Protein AF-A0A9N9CFJ4-F1 (afdb_monomer)

Mean predicted aligned error: 13.58 Å

Nearest PDB structures (foldseek):
  9bht-assembly1_C  TM=6.621E-01  e=2.357E-02  Ciona intestinalis
  6mqk-assembly6_C-2  TM=6.817E-01  e=2.895E-02  Homo sapiens
  8sgd-assembly2_C  TM=6.542E-01  e=4.079E-02  Saccharomyces cerevisiae
  8fwp-assembly1_A  TM=6.614E-01  e=4.679E-02  Saccharomyces cerevisiae S288C
  4yqf-assembly1_B  TM=6.855E-01  e=6.155E-02  Homo sapiens

InterPro domains:
  IPR027417 P-loop containing nucleoside triphosphate hydrolase [G3DSA:3.40.50.300] (1-60)
  IPR030379 Septin-type guanine nucleotide-binding (G) domain [PF00735] (2-53)
  IPR030379 Septin-type guanine nucleotide-binding (G) domain [PS51719] (1-51)

Foldseek 3Di:
DDPPDDQDCPDVVRDCNVVVVCCCVPPVVVVVVVCCVQPVVVVVVQVVCVVVVHPGPLDPPDPVVVVVVVVVVVVD

Radius of gyration: 23.25 Å; Cα contacts (8 Å, |Δi|>4): 32; chains: 1; bounding box: 43×38×60 Å

Sequence (76 aa):
MYRWDVVEVGNGNHCDYFHLRELLMTHALHDLLETSHTIHYHNYRADKLRSNGRPESILACDESYEHRIERSNKTW

Solvent-accessible surface area (backbone atoms only — not comparable to full-atom values): 4640 Å² total; per-residue (Å²): 133,58,100,84,62,73,85,53,70,83,39,74,92,78,37,64,55,57,61,53,50,50,48,41,69,68,45,53,51,50,53,53,52,48,48,45,50,68,48,56,47,43,52,52,51,51,52,56,39,51,76,69,74,44,76,84,77,72,41,96,86,34,71,72,31,54,57,47,51,53,52,62,63,67,75,109

Structure (mmCIF, N/CA/C/O backbone):
data_AF-A0A9N9CFJ4-F1
#
_entry.id   AF-A0A9N9CFJ4-F1
#
loop_
_atom_site.group_PDB
_atom_site.id
_atom_site.type_symbol
_atom_site.label_atom_id
_atom_site.label_alt_id
_atom_site.label_comp_id
_atom_site.label_asym_id
_atom_site.label_entity_id
_atom_site.label_seq_id
_atom_site.pdbx_PDB_ins_code
_atom_site.Cartn_x
_atom_site.Cartn_y
_atom_site.Cartn_z
_atom_site.occupancy
_atom_site.B_iso_or_equiv
_atom_site.auth_seq_id
_atom_site.auth_comp_id
_atom_site.auth_asym_id
_atom_site.auth_atom_id
_atom_site.pdbx_PDB_model_num
ATOM 1 N N . MET A 1 1 ? 19.754 -14.628 -25.529 1.00 45.88 1 MET A N 1
ATOM 2 C CA . MET A 1 1 ? 20.858 -14.113 -26.365 1.00 45.88 1 MET A CA 1
ATOM 3 C C . MET A 1 1 ? 20.462 -14.352 -27.816 1.00 45.88 1 MET A C 1
ATOM 5 O O . MET A 1 1 ? 20.340 -15.509 -28.198 1.00 45.88 1 MET A O 1
ATOM 9 N N . TYR A 1 2 ? 20.103 -13.304 -28.563 1.00 54.19 2 TYR A N 1
ATOM 10 C CA . TYR A 1 2 ? 19.647 -13.423 -29.959 1.00 54.19 2 TYR A CA 1
ATOM 11 C C . TYR A 1 2 ? 20.786 -13.105 -30.939 1.00 54.19 2 TYR A C 1
ATOM 13 O O . TYR A 1 2 ? 21.809 -12.549 -30.552 1.00 54.19 2 TYR A O 1
ATOM 21 N N . ARG A 1 3 ? 20.622 -13.499 -32.209 1.00 57.56 3 ARG A N 1
ATOM 22 C CA . ARG A 1 3 ? 21.673 -13.458 -33.249 1.00 57.56 3 ARG A CA 1
ATOM 23 C C . ARG A 1 3 ? 22.062 -12.042 -33.725 1.00 57.56 3 ARG A C 1
ATOM 25 O O . ARG A 1 3 ? 22.990 -11.937 -34.515 1.00 57.56 3 ARG A O 1
ATOM 32 N N . TRP A 1 4 ? 21.378 -10.989 -33.271 1.00 66.94 4 TRP A N 1
ATOM 33 C CA . TRP A 1 4 ? 21.549 -9.585 -33.695 1.00 66.94 4 TRP A CA 1
ATOM 34 C C . TRP A 1 4 ? 21.781 -8.634 -32.514 1.00 66.94 4 TRP A C 1
ATOM 36 O O . TRP A 1 4 ? 21.273 -7.520 -32.498 1.00 66.94 4 TRP A O 1
ATOM 46 N N . ASP A 1 5 ? 22.591 -9.085 -31.560 1.00 54.38 5 ASP A N 1
ATOM 47 C CA . ASP A 1 5 ? 23.016 -8.358 -30.360 1.00 54.38 5 ASP A CA 1
ATOM 48 C C . ASP A 1 5 ? 22.122 -8.540 -29.117 1.00 54.38 5 ASP A C 1
ATOM 50 O O . ASP A 1 5 ? 20.981 -9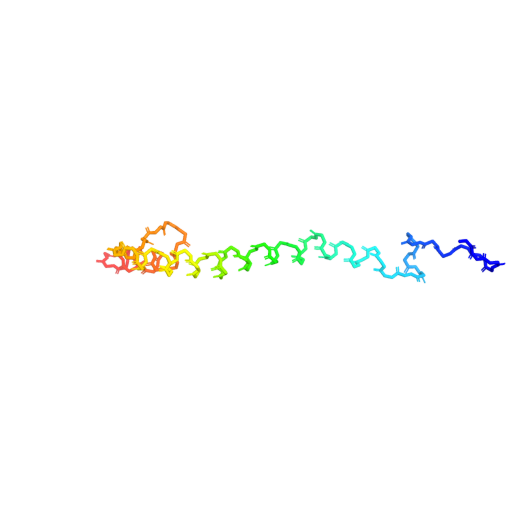.019 -29.169 1.00 54.38 5 ASP A O 1
ATOM 54 N N . VAL A 1 6 ? 22.715 -8.263 -27.955 1.00 63.56 6 VAL A N 1
ATOM 55 C CA . VAL A 1 6 ? 22.130 -8.481 -26.629 1.00 63.56 6 VAL A CA 1
ATOM 56 C C . VAL A 1 6 ? 21.370 -7.232 -26.194 1.00 63.56 6 VAL A C 1
ATOM 58 O O . VAL A 1 6 ? 21.946 -6.165 -26.019 1.00 63.56 6 VAL A O 1
ATOM 61 N N . VAL A 1 7 ? 20.062 -7.368 -25.962 1.00 63.00 7 VAL A N 1
ATOM 62 C CA . VAL A 1 7 ? 19.276 -6.307 -25.319 1.00 63.00 7 VAL A CA 1
ATOM 63 C C . VAL A 1 7 ? 19.682 -6.235 -23.849 1.00 63.00 7 VAL A C 1
ATOM 65 O O . VAL A 1 7 ? 19.251 -7.042 -23.024 1.00 63.00 7 VAL A O 1
ATOM 68 N N . GLU A 1 8 ? 20.552 -5.284 -23.529 1.00 62.28 8 GLU A N 1
ATOM 69 C CA . GLU A 1 8 ? 20.946 -4.983 -22.158 1.00 62.28 8 GLU A CA 1
ATOM 70 C C . GLU A 1 8 ? 19.799 -4.295 -21.416 1.00 62.28 8 GLU A C 1
ATOM 72 O O . GLU A 1 8 ? 19.494 -3.125 -21.636 1.00 62.28 8 GLU A O 1
ATOM 77 N N . VAL A 1 9 ? 19.189 -5.016 -20.476 1.00 61.56 9 VAL A N 1
ATOM 78 C CA . VAL A 1 9 ? 18.080 -4.524 -19.636 1.00 61.56 9 VAL A CA 1
ATOM 79 C C . VAL A 1 9 ? 18.517 -3.388 -18.681 1.00 61.56 9 VAL A C 1
ATOM 81 O O . VAL A 1 9 ? 17.695 -2.789 -17.995 1.00 61.56 9 VAL A O 1
ATOM 84 N N . GLY A 1 10 ? 19.819 -3.086 -18.619 1.00 57.16 10 GLY A N 1
ATOM 85 C CA . GLY A 1 10 ? 20.392 -1.972 -17.856 1.00 57.16 10 GLY A CA 1
ATOM 86 C C . GLY A 1 10 ? 20.652 -0.700 -18.671 1.00 57.16 10 GLY A C 1
ATOM 87 O O . GLY A 1 10 ? 21.025 0.311 -18.083 1.00 57.16 10 GLY A O 1
ATOM 88 N N . ASN A 1 11 ? 20.475 -0.727 -19.995 1.00 63.22 11 ASN A N 1
ATOM 89 C CA . ASN A 1 11 ? 20.711 0.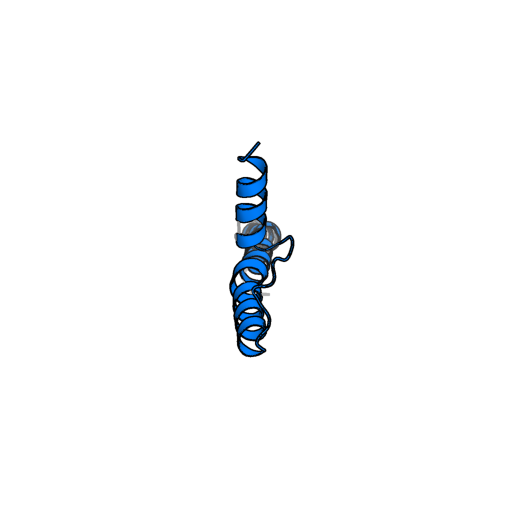432 -20.850 1.00 63.22 11 ASN A CA 1
ATOM 90 C C . ASN A 1 11 ? 19.393 1.194 -21.075 1.00 63.22 11 ASN A C 1
ATOM 92 O O . ASN A 1 11 ? 18.491 0.707 -21.759 1.00 63.22 11 ASN A O 1
ATOM 96 N N . GLY A 1 12 ? 19.284 2.396 -20.498 1.00 60.53 12 GLY A N 1
ATOM 97 C CA . GLY A 1 12 ? 18.074 3.230 -20.545 1.00 60.53 12 GLY A CA 1
ATOM 98 C C . GLY A 1 12 ? 17.643 3.675 -21.949 1.00 60.53 12 GLY A C 1
ATOM 99 O O . GLY A 1 12 ? 16.516 4.118 -22.116 1.00 60.53 12 GLY A O 1
ATOM 100 N N . ASN A 1 13 ? 18.494 3.508 -22.970 1.00 63.59 13 ASN A N 1
ATOM 101 C CA . ASN A 1 13 ? 18.134 3.764 -24.370 1.00 63.59 13 ASN A CA 1
ATOM 102 C C . ASN A 1 13 ? 17.379 2.595 -25.035 1.00 63.59 13 ASN A C 1
ATOM 104 O O . ASN A 1 13 ? 16.835 2.769 -26.123 1.00 63.59 13 ASN A O 1
ATOM 108 N N . HIS A 1 14 ? 17.370 1.402 -24.426 1.00 66.31 14 HIS A N 1
ATOM 109 C CA . HIS A 1 14 ? 16.743 0.197 -24.989 1.00 66.31 14 HIS A CA 1
ATOM 110 C C . HIS A 1 14 ? 15.475 -0.238 -24.243 1.00 66.31 14 HIS A C 1
ATOM 112 O O . HIS A 1 14 ? 14.640 -0.930 -24.826 1.00 66.31 14 HIS A O 1
ATOM 118 N N . CYS A 1 15 ? 15.325 0.121 -22.963 1.00 60.88 15 CYS A N 1
ATOM 119 C CA . CYS A 1 15 ? 14.139 -0.216 -22.180 1.00 60.88 15 CYS A CA 1
ATOM 120 C C . CYS A 1 15 ? 14.007 0.652 -20.919 1.00 60.88 15 CYS A C 1
ATOM 122 O O . CYS A 1 15 ? 14.983 0.875 -20.205 1.00 60.88 15 CYS A O 1
ATOM 124 N N . ASP A 1 16 ? 12.770 1.011 -20.569 1.00 73.31 16 ASP A N 1
ATOM 125 C CA . ASP A 1 16 ? 12.418 1.739 -19.338 1.00 73.31 16 ASP A CA 1
ATOM 126 C C . ASP A 1 16 ? 12.385 0.855 -18.079 1.00 73.31 16 ASP A C 1
ATOM 128 O O . ASP A 1 16 ? 11.864 1.246 -17.034 1.00 73.31 16 ASP A O 1
ATOM 132 N N . TYR A 1 17 ? 12.947 -0.353 -18.149 1.00 78.25 17 TYR A N 1
ATOM 133 C CA . TYR A 1 17 ? 12.937 -1.323 -17.054 1.00 78.25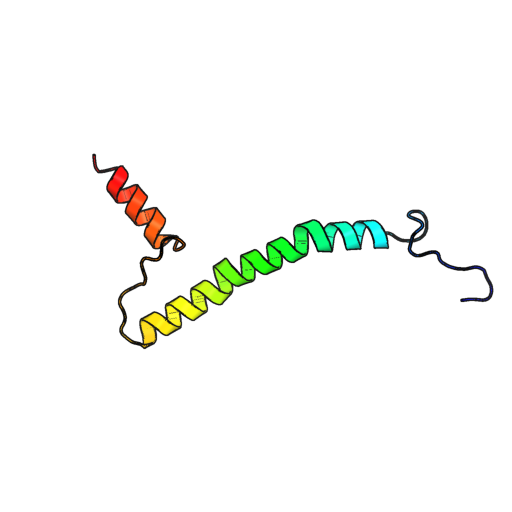 17 TYR A CA 1
ATOM 134 C C . TYR A 1 17 ? 13.506 -0.756 -15.749 1.00 78.25 17 TYR A C 1
ATOM 136 O O . TYR A 1 17 ? 12.972 -1.024 -14.672 1.00 78.25 17 TYR A O 1
ATOM 144 N N . PHE A 1 18 ? 14.576 0.038 -15.834 1.00 77.94 18 PHE A N 1
ATOM 145 C CA . PHE A 1 18 ? 15.203 0.621 -14.653 1.00 77.94 18 PHE A CA 1
ATOM 146 C C . PHE A 1 18 ? 14.259 1.596 -13.936 1.00 77.94 18 PHE A C 1
ATOM 148 O O . PHE A 1 18 ? 14.035 1.445 -12.735 1.00 77.94 18 PHE A O 1
ATOM 155 N N . HIS A 1 19 ? 13.645 2.514 -14.688 1.00 79.88 19 HIS A N 1
ATOM 156 C CA . HIS A 1 19 ? 12.693 3.494 -14.162 1.00 79.88 19 HIS A CA 1
ATOM 157 C C . HIS A 1 19 ? 11.429 2.821 -13.618 1.00 79.88 19 HIS A C 1
ATOM 159 O O . HIS A 1 19 ? 10.951 3.180 -12.546 1.00 79.88 19 HIS A O 1
ATOM 165 N N . LEU A 1 20 ? 10.917 1.794 -14.307 1.00 83.19 20 LEU A N 1
ATOM 166 C CA . LEU A 1 20 ? 9.770 1.022 -13.831 1.00 83.19 20 LEU A CA 1
ATOM 167 C C . LEU A 1 20 ? 10.080 0.315 -12.508 1.00 83.19 20 LEU A C 1
ATOM 169 O O . LEU A 1 20 ? 9.275 0.352 -11.580 1.00 83.19 20 LEU A O 1
ATOM 173 N N . ARG A 1 21 ? 11.250 -0.323 -12.402 1.00 84.94 21 ARG A N 1
ATOM 174 C CA . ARG A 1 21 ? 11.672 -1.005 -11.175 1.00 84.94 21 ARG A CA 1
ATOM 175 C C . ARG A 1 21 ? 11.831 -0.021 -10.020 1.00 84.94 21 ARG A C 1
ATOM 177 O O . ARG A 1 21 ? 11.395 -0.325 -8.917 1.00 84.94 21 ARG A O 1
ATOM 184 N N . GLU A 1 22 ? 12.449 1.129 -10.263 1.00 83.38 22 GLU A N 1
ATOM 185 C CA . GLU A 1 22 ? 12.631 2.174 -9.254 1.00 83.38 22 GLU A CA 1
ATOM 186 C C . GLU A 1 22 ? 11.289 2.733 -8.766 1.00 83.38 22 GLU A C 1
ATOM 188 O O . GLU A 1 22 ? 11.045 2.764 -7.560 1.00 83.38 22 GLU A O 1
ATOM 193 N N . LEU A 1 23 ? 10.381 3.074 -9.684 1.00 85.69 23 LEU A N 1
ATOM 194 C CA . LEU A 1 23 ? 9.033 3.544 -9.361 1.00 85.69 23 LEU A CA 1
ATOM 195 C C . LEU A 1 23 ? 8.243 2.508 -8.546 1.00 85.69 23 LEU A C 1
ATOM 197 O O . LEU A 1 23 ? 7.617 2.847 -7.538 1.00 85.69 23 LEU A O 1
ATOM 201 N N . LEU A 1 24 ? 8.290 1.239 -8.966 1.00 86.94 24 LEU A N 1
ATOM 202 C CA . LEU A 1 24 ? 7.590 0.152 -8.285 1.00 86.94 24 LEU A CA 1
ATOM 203 C C . LEU A 1 24 ? 8.124 -0.064 -6.869 1.00 86.94 24 LEU A C 1
ATOM 205 O O . LEU A 1 24 ? 7.340 -0.157 -5.927 1.00 86.94 24 LEU A O 1
ATOM 209 N N . MET A 1 25 ? 9.448 -0.134 -6.721 1.00 83.56 25 MET A N 1
ATOM 210 C CA . MET A 1 25 ? 10.088 -0.403 -5.434 1.00 83.56 25 MET A CA 1
ATOM 211 C C . MET A 1 25 ? 9.939 0.759 -4.450 1.00 83.56 25 MET A C 1
ATOM 213 O O . MET A 1 25 ? 9.825 0.519 -3.252 1.00 83.56 25 MET A O 1
ATOM 217 N N . THR A 1 26 ? 9.934 1.998 -4.944 1.00 83.50 26 THR A N 1
ATOM 218 C CA . THR A 1 26 ? 9.968 3.194 -4.089 1.00 83.50 26 THR A CA 1
ATOM 219 C C . THR A 1 26 ? 8.574 3.673 -3.698 1.00 83.50 26 THR A C 1
ATOM 221 O O . THR A 1 26 ? 8.366 4.057 -2.552 1.00 83.50 26 THR A O 1
ATOM 224 N N . HIS A 1 27 ? 7.614 3.638 -4.626 1.00 82.25 27 HIS A N 1
ATOM 225 C CA . HIS A 1 27 ? 6.294 4.240 -4.418 1.00 82.25 27 HIS A CA 1
ATOM 226 C C . HIS A 1 27 ? 5.172 3.210 -4.481 1.00 82.25 27 HIS A C 1
ATOM 228 O O . HIS A 1 27 ? 4.429 3.050 -3.519 1.00 82.25 27 HIS A O 1
ATOM 234 N N . ALA A 1 28 ? 5.089 2.432 -5.562 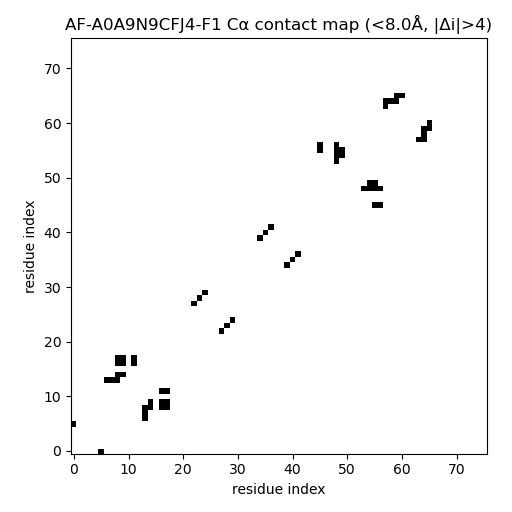1.00 84.25 28 ALA A N 1
ATOM 235 C CA . ALA A 1 28 ? 3.923 1.574 -5.770 1.00 84.25 28 ALA A CA 1
ATOM 236 C C . ALA A 1 28 ? 3.765 0.485 -4.692 1.00 84.25 28 ALA A C 1
ATOM 238 O O . ALA A 1 28 ? 2.647 0.181 -4.282 1.00 84.25 28 ALA A O 1
ATOM 239 N N . LEU A 1 29 ? 4.867 -0.109 -4.215 1.00 87.06 29 LEU A N 1
ATOM 240 C CA . LEU A 1 29 ? 4.819 -1.095 -3.130 1.00 87.06 29 LEU A CA 1
ATOM 241 C C . LEU A 1 29 ? 4.466 -0.470 -1.777 1.00 87.06 29 LEU A C 1
ATOM 243 O O . LEU A 1 29 ? 3.781 -1.112 -0.981 1.00 87.06 29 LEU A O 1
ATOM 247 N N . HIS A 1 30 ? 4.914 0.760 -1.523 1.00 87.81 30 HIS A N 1
ATOM 248 C CA . HIS A 1 30 ? 4.551 1.489 -0.312 1.00 87.81 30 HIS A CA 1
ATOM 249 C C . HIS A 1 30 ? 3.048 1.784 -0.304 1.00 87.81 30 HIS A C 1
ATOM 251 O O . HIS A 1 30 ? 2.358 1.430 0.650 1.00 87.81 30 HIS A O 1
ATOM 257 N N . ASP A 1 31 ? 2.524 2.322 -1.403 1.00 85.56 31 ASP A N 1
ATOM 258 C CA . ASP A 1 31 ? 1.102 2.638 -1.54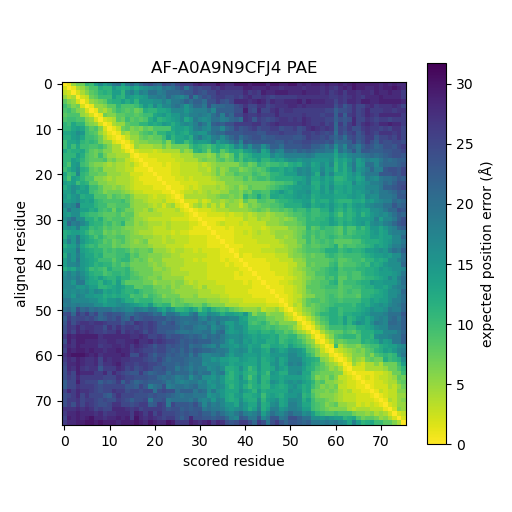8 1.00 85.56 31 ASP A CA 1
ATOM 259 C C . ASP A 1 31 ? 0.231 1.371 -1.455 1.00 85.56 31 ASP A C 1
ATOM 261 O O . ASP A 1 31 ? -0.834 1.364 -0.832 1.00 85.56 31 ASP A O 1
ATOM 265 N N . LEU A 1 32 ? 0.694 0.250 -2.020 1.00 85.88 32 LEU A N 1
ATOM 266 C CA . LEU A 1 32 ? 0.010 -1.041 -1.910 1.00 85.88 32 LEU A CA 1
ATOM 267 C C . LEU A 1 32 ? -0.033 -1.556 -0.462 1.00 85.88 32 LEU A C 1
ATOM 269 O O . LEU A 1 32 ? -1.048 -2.108 -0.024 1.00 85.88 32 LEU A O 1
ATOM 273 N N . LEU A 1 33 ? 1.060 -1.390 0.285 1.00 87.44 33 LEU A N 1
ATOM 274 C CA . LEU A 1 33 ? 1.117 -1.762 1.696 1.00 87.44 33 LEU A CA 1
ATOM 275 C C . LEU A 1 33 ? 0.183 -0.877 2.527 1.00 87.44 33 LEU A C 1
ATOM 277 O O . LEU A 1 33 ? -0.591 -1.390 3.338 1.00 87.44 33 LEU A O 1
ATOM 281 N N . GLU A 1 34 ? 0.230 0.434 2.298 1.00 86.69 34 GLU A N 1
ATOM 282 C CA . GLU A 1 34 ? -0.584 1.415 3.006 1.00 86.69 34 GLU A CA 1
ATOM 283 C C . GLU A 1 34 ? -2.073 1.159 2.779 1.00 86.69 34 GLU A C 1
ATOM 285 O O . GLU A 1 34 ? -2.805 0.978 3.748 1.00 86.69 34 GLU A O 1
ATOM 290 N N . THR A 1 35 ? -2.515 1.025 1.526 1.00 84.50 35 THR A N 1
ATOM 291 C CA . THR A 1 35 ? -3.920 0.723 1.187 1.00 84.50 35 THR A CA 1
ATOM 292 C C . THR A 1 35 ? -4.398 -0.599 1.783 1.00 84.50 35 THR A C 1
ATOM 294 O O . THR A 1 35 ? -5.510 -0.691 2.312 1.00 84.50 35 THR A O 1
ATOM 297 N N . SER A 1 36 ? -3.552 -1.630 1.766 1.00 85.88 36 SER A N 1
ATOM 298 C CA . SER A 1 36 ? -3.873 -2.915 2.391 1.00 85.88 36 SER A CA 1
ATOM 299 C C . SER A 1 36 ? -4.058 -2.788 3.902 1.00 85.88 36 SER A C 1
ATOM 301 O O . SER A 1 36 ? -4.956 -3.414 4.469 1.00 85.88 36 SER A O 1
ATOM 303 N N . HIS A 1 37 ? -3.250 -1.961 4.561 1.00 81.19 37 HIS A N 1
ATOM 304 C CA . HIS A 1 37 ? -3.334 -1.739 5.998 1.00 81.19 37 HIS A CA 1
ATOM 305 C C . HIS A 1 37 ? -4.527 -0.848 6.387 1.00 81.19 37 HIS A C 1
ATOM 307 O O . HIS A 1 37 ? -5.314 -1.210 7.265 1.00 81.19 37 HIS A O 1
ATOM 313 N N . THR A 1 38 ? -4.677 0.303 5.732 1.00 78.19 38 THR A N 1
ATOM 314 C CA . THR A 1 38 ? -5.652 1.340 6.096 1.00 78.19 38 THR A CA 1
ATOM 315 C C . THR A 1 38 ? -7.064 1.008 5.644 1.00 78.19 38 THR A C 1
ATOM 317 O O . THR A 1 38 ? -8.007 1.343 6.349 1.00 78.19 38 THR A O 1
ATOM 320 N N . ILE A 1 39 ? -7.229 0.312 4.515 1.00 83.31 39 ILE A N 1
ATOM 321 C CA . ILE A 1 39 ? -8.549 -0.025 3.975 1.00 83.31 39 ILE A CA 1
ATOM 322 C C . ILE A 1 39 ? -8.876 -1.482 4.277 1.00 83.31 39 ILE A C 1
ATOM 324 O O . ILE A 1 39 ? -9.833 -1.778 4.991 1.00 83.31 39 ILE A O 1
ATOM 328 N N . HIS A 1 40 ? -8.109 -2.421 3.722 1.00 83.12 40 HIS A N 1
ATOM 329 C CA . HIS A 1 40 ? -8.515 -3.828 3.737 1.00 83.12 40 HIS A CA 1
ATOM 330 C C . HIS A 1 40 ? -8.438 -4.444 5.136 1.00 83.12 40 HIS A C 1
ATOM 332 O O . HIS A 1 40 ? -9.400 -5.068 5.593 1.00 83.12 40 HIS A O 1
ATOM 338 N N . TYR A 1 41 ? -7.325 -4.241 5.840 1.00 83.56 41 TYR A N 1
ATOM 339 C CA . TYR A 1 41 ? -7.147 -4.776 7.184 1.00 83.56 41 TYR A CA 1
ATOM 340 C C . TYR A 1 41 ? -8.018 -4.053 8.211 1.00 83.56 41 TYR A C 1
ATOM 342 O O . TYR A 1 41 ? -8.6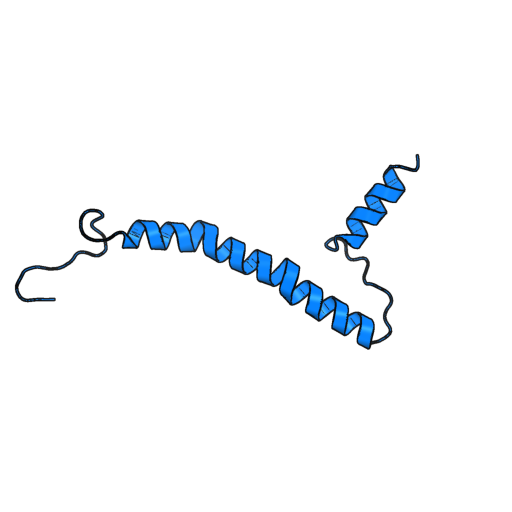50 -4.718 9.034 1.00 83.56 41 TYR A O 1
ATOM 350 N N . HIS A 1 42 ? -8.101 -2.719 8.147 1.00 80.44 42 HIS A N 1
ATOM 351 C CA . HIS A 1 42 ? -8.969 -1.942 9.036 1.00 80.44 42 HIS A CA 1
ATOM 352 C C . HIS A 1 42 ? -10.429 -2.393 8.930 1.00 80.44 42 HIS A C 1
ATOM 354 O O . HIS A 1 42 ? -11.012 -2.780 9.944 1.00 80.44 42 HIS A O 1
ATOM 360 N N . ASN A 1 43 ? -10.976 -2.476 7.712 1.00 82.56 43 ASN A N 1
ATOM 361 C CA . ASN A 1 43 ? -12.363 -2.885 7.494 1.00 82.56 43 ASN A CA 1
ATOM 362 C C . ASN A 1 43 ? -12.634 -4.310 7.985 1.00 82.56 43 ASN A C 1
ATOM 364 O O . ASN A 1 43 ? -13.594 -4.536 8.724 1.00 82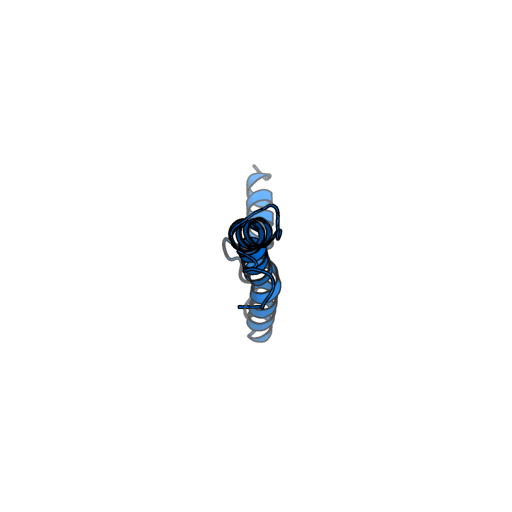.56 43 ASN A O 1
ATOM 368 N N . TYR A 1 44 ? -11.771 -5.269 7.631 1.00 84.88 44 TYR A N 1
ATOM 369 C CA . TYR A 1 44 ? -11.908 -6.652 8.094 1.00 84.88 44 TYR A CA 1
ATOM 370 C C . TYR A 1 44 ? -11.855 -6.748 9.624 1.00 84.88 44 TYR A C 1
ATOM 372 O O . TYR A 1 44 ? -12.664 -7.433 10.254 1.00 84.88 44 TYR A O 1
ATOM 380 N N . ARG A 1 45 ? -10.910 -6.039 10.248 1.00 80.31 45 ARG A N 1
ATOM 381 C CA . ARG A 1 45 ? -10.744 -6.022 11.701 1.00 80.31 45 ARG A CA 1
ATOM 382 C C . ARG A 1 45 ? -11.942 -5.376 12.394 1.00 80.31 45 ARG A C 1
ATOM 384 O O . ARG A 1 45 ? -12.395 -5.901 13.411 1.00 80.31 45 ARG A O 1
ATOM 391 N N . ALA A 1 46 ? -12.451 -4.269 11.860 1.00 75.75 46 ALA A N 1
ATOM 392 C CA . ALA A 1 46 ? -13.627 -3.589 12.383 1.00 75.75 46 ALA A CA 1
ATOM 393 C C . ALA A 1 46 ? -14.859 -4.499 12.320 1.00 75.75 46 ALA A C 1
ATOM 395 O O . ALA A 1 46 ? -15.536 -4.668 13.333 1.00 75.75 46 ALA A O 1
ATOM 396 N N . ASP A 1 47 ? -15.108 -5.143 11.178 1.00 80.31 47 ASP A N 1
ATOM 397 C CA . ASP A 1 47 ? -16.212 -6.093 11.010 1.00 80.31 47 ASP A CA 1
ATOM 398 C C . ASP A 1 47 ? -16.111 -7.266 12.000 1.00 80.31 47 ASP A C 1
ATOM 400 O O . ASP A 1 47 ? -17.057 -7.565 12.731 1.00 80.31 47 ASP A O 1
ATOM 404 N N . LYS A 1 48 ? -14.916 -7.852 12.147 1.00 81.75 48 LYS A N 1
ATOM 405 C CA . LYS A 1 48 ? -14.682 -8.964 13.081 1.00 81.75 48 LYS A CA 1
ATOM 406 C C . LYS A 1 48 ? -14.856 -8.581 14.553 1.00 81.75 48 LYS A C 1
ATOM 408 O O . LYS A 1 48 ? -15.271 -9.400 15.375 1.00 81.75 48 LYS A O 1
ATOM 413 N N . LEU A 1 49 ? -14.508 -7.350 14.924 1.00 73.25 49 LEU A N 1
ATOM 414 C CA . LEU A 1 49 ? -14.695 -6.856 16.289 1.00 73.25 49 LEU A CA 1
ATOM 415 C C . LEU A 1 49 ? -16.171 -6.569 16.582 1.00 73.25 49 LEU A C 1
ATOM 417 O O . LEU A 1 49 ? -16.644 -6.938 17.660 1.00 73.25 49 LEU A O 1
ATOM 421 N N . ARG A 1 50 ? -16.903 -6.009 15.608 1.00 71.06 50 ARG A N 1
ATOM 422 C CA . ARG A 1 50 ? -18.358 -5.803 15.689 1.00 71.06 50 ARG A CA 1
ATOM 423 C C . ARG A 1 50 ? -19.105 -7.134 15.793 1.00 71.06 50 ARG A C 1
ATOM 425 O O . ARG A 1 50 ? -19.979 -7.267 16.646 1.00 71.06 50 ARG A O 1
ATOM 432 N N . SER A 1 51 ? -18.727 -8.143 15.001 1.00 72.62 51 SER A N 1
ATOM 433 C CA . SER A 1 51 ? -19.376 -9.465 15.020 1.00 72.62 51 SER A CA 1
ATOM 434 C C . SER A 1 51 ? -19.239 -10.184 16.365 1.00 72.62 51 SER A C 1
ATOM 436 O O . SER A 1 51 ? -20.099 -10.975 16.737 1.00 72.62 51 SER A O 1
ATOM 438 N N . ASN A 1 52 ? -18.169 -9.903 17.112 1.00 73.31 52 ASN A N 1
ATOM 439 C CA . ASN A 1 52 ? -17.902 -10.510 18.417 1.00 73.31 52 ASN A CA 1
ATOM 440 C C . ASN A 1 52 ? -18.503 -9.713 19.592 1.00 73.31 52 ASN A C 1
ATOM 442 O O . ASN A 1 52 ? -18.138 -9.958 20.742 1.00 73.31 52 ASN A O 1
ATOM 446 N N . GLY A 1 53 ? -19.387 -8.742 19.326 1.00 64.94 53 GLY A N 1
ATOM 447 C CA . GLY A 1 53 ? -20.063 -7.951 20.358 1.00 64.94 53 GLY A CA 1
ATOM 448 C C . GLY A 1 53 ? -19.144 -6.997 21.128 1.00 64.94 53 GLY A C 1
ATOM 449 O O . GLY A 1 53 ? -19.521 -6.524 22.200 1.00 64.94 53 GLY A O 1
ATOM 450 N N . ARG A 1 54 ? -17.933 -6.712 20.621 1.00 57.31 54 ARG A N 1
ATOM 451 C CA . ARG A 1 54 ? -17.048 -5.705 21.220 1.00 57.31 54 ARG A CA 1
ATOM 452 C C . ARG A 1 54 ? -17.435 -4.306 20.719 1.00 57.31 54 ARG A C 1
ATOM 454 O O . ARG A 1 54 ? -17.635 -4.143 19.516 1.00 57.31 54 ARG A O 1
ATOM 461 N N . PRO A 1 55 ? -17.511 -3.296 21.607 1.00 59.47 55 PRO A N 1
ATOM 462 C CA . PRO A 1 55 ? -17.714 -1.909 21.195 1.00 59.47 55 PRO A CA 1
ATOM 463 C C . PRO A 1 55 ? -16.571 -1.453 20.275 1.00 59.47 55 PRO A C 1
ATOM 465 O O . PRO A 1 55 ? -15.467 -2.000 20.359 1.00 59.47 55 PRO A O 1
ATOM 468 N N . GLU A 1 56 ? -16.848 -0.484 19.391 1.00 60.56 56 GLU A N 1
ATOM 469 C CA . GLU A 1 56 ? -15.893 0.037 18.399 1.00 60.56 56 GLU A CA 1
ATOM 470 C C . GLU A 1 56 ? -14.502 0.221 19.014 1.00 60.56 56 GLU A C 1
ATOM 472 O O . GLU A 1 56 ? -14.342 0.905 20.030 1.00 60.56 56 GLU A O 1
ATOM 477 N N . SER A 1 57 ? -13.490 -0.446 18.442 1.00 58.78 57 SER A N 1
ATOM 478 C CA . SER A 1 57 ? -12.141 -0.344 18.984 1.00 58.78 57 SER A CA 1
ATOM 479 C C . SER A 1 57 ? -11.591 1.034 18.675 1.00 58.78 57 SER A C 1
ATOM 481 O O . SER A 1 57 ? -11.198 1.304 17.547 1.00 58.78 57 SER A O 1
ATOM 483 N N . ILE A 1 58 ? -11.514 1.869 19.700 1.00 58.50 58 ILE A N 1
ATOM 484 C CA . ILE A 1 58 ? -10.929 3.204 19.648 1.00 58.50 58 ILE A CA 1
ATOM 485 C C . ILE A 1 58 ? -9.395 3.071 19.669 1.00 58.50 58 ILE A C 1
ATOM 487 O O . ILE A 1 58 ? -8.730 3.488 20.614 1.00 58.50 58 ILE A O 1
ATOM 491 N N . LEU A 1 59 ? -8.823 2.354 18.701 1.00 58.00 59 LEU A N 1
ATOM 492 C CA . LEU A 1 59 ? -7.370 2.249 18.613 1.00 58.00 59 LEU A CA 1
ATOM 493 C C . LEU A 1 59 ? -6.785 3.585 18.170 1.00 58.00 59 LEU A C 1
ATOM 495 O O . LEU A 1 59 ? -7.379 4.271 17.349 1.00 58.00 59 LEU A O 1
ATOM 499 N N . ALA A 1 60 ? -5.571 3.879 18.632 1.00 55.50 60 ALA A N 1
ATOM 500 C CA . ALA A 1 60 ? -4.826 5.094 18.299 1.00 55.50 60 ALA A CA 1
ATOM 501 C C . ALA A 1 60 ? -4.529 5.287 16.794 1.00 55.50 60 ALA A C 1
ATOM 503 O O . ALA A 1 60 ? -4.013 6.324 16.411 1.00 55.50 60 ALA A O 1
ATOM 504 N N . CYS A 1 61 ? -4.846 4.303 15.946 1.00 53.72 61 CYS A N 1
ATOM 505 C CA . CYS A 1 61 ? -4.715 4.382 14.487 1.00 53.72 61 CYS A CA 1
ATOM 506 C C . CYS A 1 61 ? -6.068 4.428 13.756 1.00 53.72 61 CYS A C 1
ATOM 508 O O . CYS A 1 61 ? -6.105 4.254 12.542 1.00 53.72 61 CYS A O 1
ATOM 510 N N . ASP A 1 62 ? -7.183 4.556 14.476 1.00 59.91 62 ASP A N 1
ATOM 511 C CA . ASP A 1 62 ? -8.506 4.665 13.867 1.00 59.91 62 ASP A CA 1
ATOM 512 C C . ASP A 1 62 ? -8.844 6.143 13.619 1.00 59.91 62 ASP A C 1
ATOM 514 O O . ASP A 1 62 ? -8.722 6.971 14.522 1.00 59.91 62 ASP A O 1
ATOM 518 N N . GLU A 1 63 ? -9.321 6.479 12.421 1.00 63.12 63 GLU A N 1
ATOM 519 C CA . GLU A 1 63 ? -9.840 7.814 12.086 1.00 63.12 63 GLU A CA 1
ATOM 520 C C . GLU A 1 63 ? -10.895 8.283 13.099 1.00 63.12 63 GLU A C 1
ATOM 522 O O . GLU A 1 63 ? -10.954 9.455 13.467 1.00 63.12 63 GLU A O 1
ATOM 527 N N . SER A 1 64 ? -11.699 7.353 13.620 1.00 63.22 64 SER A N 1
ATOM 528 C CA . SER A 1 64 ? -12.707 7.645 14.640 1.00 63.22 64 SER A CA 1
ATOM 529 C C . SER A 1 64 ? -12.118 7.943 16.034 1.00 63.22 64 SER A C 1
ATOM 531 O O . SER A 1 64 ? -12.755 8.652 16.822 1.00 63.22 64 SER A O 1
ATOM 533 N N . TYR A 1 65 ? -10.897 7.476 16.340 1.00 62.06 65 TYR A N 1
ATOM 534 C CA . TYR A 1 65 ? -10.130 7.863 17.535 1.00 62.06 65 TYR A CA 1
ATOM 535 C C . TYR A 1 65 ? -9.607 9.293 17.397 1.00 62.06 65 TYR A C 1
ATOM 537 O O . TYR A 1 65 ? -9.895 10.123 18.261 1.00 62.06 65 TYR A O 1
ATOM 545 N N . GLU A 1 66 ? -8.925 9.596 16.290 1.00 65.31 66 GLU A N 1
ATOM 546 C CA . GLU A 1 66 ? -8.389 10.933 15.998 1.00 65.31 66 GLU A CA 1
ATOM 547 C C . GLU A 1 66 ? -9.507 11.984 15.983 1.00 65.31 66 GLU A C 1
ATOM 549 O O . GLU A 1 66 ? -9.437 12.994 16.684 1.00 65.31 66 GLU A O 1
ATOM 554 N N . HIS A 1 67 ? -10.626 11.696 15.309 1.00 68.75 67 HIS A N 1
ATOM 555 C CA . HIS A 1 67 ? -11.767 12.611 15.233 1.00 68.75 67 HIS A CA 1
ATOM 556 C C . HIS A 1 67 ? -12.429 12.873 16.599 1.00 68.75 67 HIS A C 1
ATOM 558 O O . HIS A 1 67 ? -12.996 13.944 16.840 1.00 68.75 67 HIS A O 1
ATOM 564 N N . ARG A 1 68 ? -12.358 11.908 17.526 1.00 67.25 68 ARG A N 1
ATOM 565 C CA . ARG A 1 68 ? -12.820 12.075 18.912 1.00 67.25 68 ARG A CA 1
ATOM 566 C C . ARG A 1 68 ? -11.825 12.831 19.782 1.00 67.25 68 ARG A C 1
ATOM 568 O O . ARG A 1 68 ? -12.266 13.636 20.603 1.00 67.25 68 ARG A O 1
ATOM 575 N N . ILE A 1 69 ? -10.527 12.584 19.621 1.00 66.56 69 ILE A N 1
ATOM 576 C CA . ILE A 1 69 ? -9.474 13.338 20.309 1.00 66.56 69 ILE A CA 1
ATOM 577 C C . ILE A 1 69 ? -9.531 14.805 19.889 1.00 66.56 69 ILE A C 1
ATOM 579 O O . ILE A 1 69 ? -9.592 15.678 20.752 1.00 66.56 69 ILE A O 1
ATOM 583 N N . GLU A 1 70 ? -9.634 15.096 18.592 1.00 71.25 70 GLU A N 1
ATOM 584 C CA . GLU A 1 70 ? -9.812 16.465 18.104 1.00 71.25 70 GLU A CA 1
ATOM 585 C C . GLU A 1 70 ? -11.069 17.129 18.666 1.00 71.25 70 GLU A C 1
ATOM 587 O O . GLU A 1 70 ? -11.029 18.291 19.068 1.00 71.25 70 GLU A O 1
ATOM 592 N N . ARG A 1 71 ? -12.193 16.402 18.716 1.00 71.31 71 ARG A N 1
ATOM 593 C CA . ARG A 1 71 ? -13.429 16.906 19.330 1.00 71.31 71 ARG A CA 1
ATOM 594 C C . ARG A 1 71 ? -13.231 17.255 20.801 1.00 71.31 71 ARG A C 1
ATOM 596 O O . ARG A 1 71 ? -13.688 18.310 21.219 1.00 71.31 71 ARG A O 1
ATOM 603 N N . SER A 1 72 ? -12.539 16.398 21.553 1.00 70.94 72 SER A N 1
ATOM 604 C CA . SER A 1 72 ? -12.224 16.619 22.968 1.00 70.94 72 SER A CA 1
ATOM 605 C C . SER A 1 72 ? -11.284 17.812 23.175 1.00 70.94 72 SER A C 1
ATOM 607 O O . SER A 1 72 ? -11.444 18.557 24.141 1.00 70.94 72 SER A O 1
ATOM 609 N N . ASN A 1 73 ? -10.330 18.018 22.262 1.00 67.56 73 ASN A N 1
ATOM 610 C CA . ASN A 1 73 ? -9.370 19.123 22.306 1.00 67.56 73 ASN A CA 1
ATOM 611 C C . ASN A 1 73 ? -9.978 20.470 21.877 1.00 67.56 73 ASN A C 1
ATOM 613 O 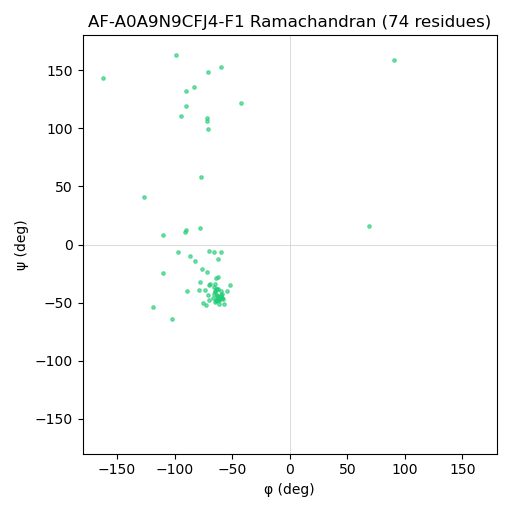O . ASN A 1 73 ? -9.439 21.509 22.231 1.00 67.56 73 ASN A O 1
ATOM 617 N N . LYS A 1 74 ? -11.094 20.465 21.133 1.00 60.19 74 LYS A N 1
ATOM 618 C CA . LYS A 1 74 ? -11.834 21.675 20.721 1.00 60.19 74 LYS A CA 1
ATOM 619 C C . LYS A 1 74 ? -12.872 22.151 21.749 1.00 60.19 74 LYS A C 1
ATOM 621 O O . LYS A 1 74 ?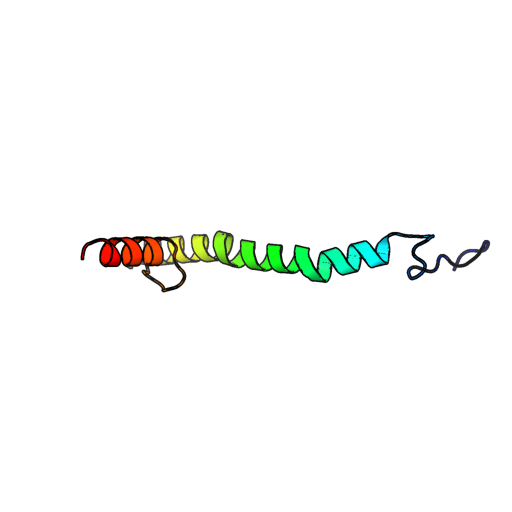 -13.444 23.220 21.572 1.00 60.19 74 LYS A O 1
ATOM 626 N N . THR A 1 75 ? -13.155 21.361 22.787 1.00 55.03 75 THR A N 1
ATOM 627 C CA . THR A 1 75 ? -14.129 21.687 23.852 1.00 55.03 75 THR A CA 1
ATOM 628 C C . THR A 1 75 ? -13.539 22.413 25.069 1.00 55.03 75 THR A C 1
ATOM 630 O O . THR A 1 75 ? -14.244 22.570 26.065 1.00 55.03 75 THR A O 1
ATOM 633 N N . TRP A 1 76 ? -12.289 22.878 24.987 1.00 46.78 76 TRP A N 1
ATOM 634 C CA . TRP A 1 76 ? -11.637 23.744 25.975 1.00 46.78 76 TRP A CA 1
ATOM 635 C C . TRP A 1 76 ? -11.082 24.996 25.302 1.00 46.78 76 TRP A C 1
ATOM 637 O O . TRP A 1 76 ? -10.542 24.858 24.182 1.00 46.78 76 TRP A O 1
#

pLDDT: mean 71.19, std 11.51, range [45.88, 87.81]

Secondary structure (DSSP, 8-state):
-BTTB---TT-TTT-THHHHHHHIIIIIHHHHHHHIIIIIIHHHHHHHHHHTT------TT-HHHHHHHHHHHT--

Organism: NCBI:txid144679